Protein AF-G3HIX4-F1 (afdb_monomer)

InterPro domains:
  IPR018108 Mitochondrial carrier protein, transmembrane region [PF00153] (19-68)
  IPR018108 Mitochondrial carrier protein, transmembrane region [PS50920] (1-66)
  IPR023395 Mitochondrial carrier protein domain superfamily [G3DSA:1.50.40.10] (8-76)
  IPR023395 Mitochondrial carrier protein domain superfamily [SSF103506] (15-70)
  IPR050567 Mitochondrial Carrier [PTHR45624] (18-73)

Mean predicted aligned error: 14.37 Å

Foldseek 3Di:
DDDDDDPDPPPVDPPPPPAPDPVSVVVVQCVPVNPCSVCVCVVVVCVVVVVVVVCVVVVVVVVCCVVDPPDDDDPDD

Radius of gyration: 26.25 Å; Cα contacts (8 Å, |Δi|>4): 12; chains: 1; bounding box: 44×21×86 Å

Secondary structure (DSSP, 8-state):
-----------------SSSSHHHHHHHHHHHTHHHHHTTTHHHHHHHHHHHHHHHHHHHHHHHHHH-SS----S--

Solvent-accessible surface area (backbone atoms only — not comparable to full-atom values): 4996 Å² total; per-residue (Å²): 136,87,80,90,80,75,85,72,76,84,74,72,73,81,69,73,68,93,44,95,38,71,68,54,42,52,53,50,43,44,70,76,52,27,72,66,49,72,45,65,60,48,61,62,49,49,53,54,51,48,51,53,51,49,51,50,53,50,52,50,52,54,48,50,56,71,73,39,82,86,71,88,77,80,95,81,131

Structure (mmCIF, N/CA/C/O backbone):
data_AF-G3HIX4-F1
#
_entry.id   AF-G3HIX4-F1
#
loop_
_atom_site.group_PDB
_atom_site.id
_atom_site.type_symbol
_atom_site.label_atom_id
_atom_site.label_alt_id
_atom_site.label_comp_id
_atom_site.label_asym_id
_atom_site.label_entity_id
_atom_site.label_seq_id
_atom_site.pdbx_PDB_ins_code
_atom_site.Cartn_x
_atom_site.Cartn_y
_atom_site.Cartn_z
_atom_site.occupancy
_atom_site.B_iso_or_equiv
_atom_site.auth_seq_id
_atom_site.auth_comp_id
_atom_site.auth_asym_id
_atom_site.auth_atom_id
_atom_site.pdbx_PDB_model_num
ATOM 1 N N . MET A 1 1 ? 14.510 5.537 51.174 1.00 43.12 1 MET A N 1
ATOM 2 C CA . MET A 1 1 ? 14.793 5.727 49.737 1.00 43.12 1 MET A CA 1
ATOM 3 C C . MET A 1 1 ? 13.833 4.825 48.971 1.00 43.12 1 MET A C 1
ATOM 5 O O . MET A 1 1 ? 13.935 3.615 49.083 1.00 43.12 1 MET A O 1
ATOM 9 N N . ALA A 1 2 ? 12.798 5.421 48.382 1.00 44.12 2 ALA A N 1
ATOM 10 C CA . ALA A 1 2 ? 11.729 4.779 47.605 1.00 44.12 2 ALA A CA 1
ATOM 11 C C . ALA A 1 2 ? 12.253 4.274 46.230 1.00 44.12 2 ALA A C 1
ATOM 13 O O . ALA A 1 2 ? 13.343 4.703 45.851 1.00 44.12 2 ALA A O 1
ATOM 14 N N . PRO A 1 3 ? 11.460 3.582 45.382 1.00 56.72 3 PRO A N 1
ATOM 15 C CA . PRO A 1 3 ? 10.468 2.525 45.646 1.00 56.72 3 PRO A CA 1
ATOM 16 C C . PRO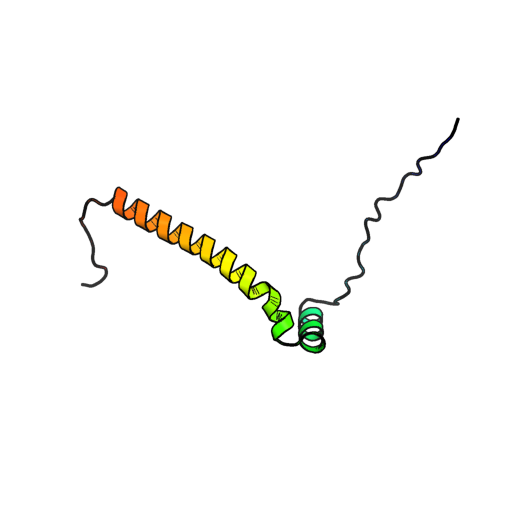 A 1 3 ? 10.422 1.406 44.560 1.00 56.72 3 PRO A C 1
ATOM 18 O O . PRO A 1 3 ? 11.093 1.458 43.537 1.00 56.72 3 PRO A O 1
ATOM 21 N N . ALA A 1 4 ? 9.570 0.407 44.820 1.00 53.72 4 ALA A N 1
ATOM 22 C CA . ALA A 1 4 ? 8.693 -0.330 43.898 1.00 53.72 4 ALA A CA 1
ATOM 23 C C . ALA A 1 4 ? 8.981 -0.333 42.378 1.00 53.72 4 ALA A C 1
ATOM 25 O O . ALA A 1 4 ? 8.779 0.666 41.694 1.00 53.72 4 ALA A O 1
ATOM 26 N N . LEU A 1 5 ? 9.181 -1.535 41.829 1.00 52.12 5 LEU A N 1
ATOM 27 C CA . LEU A 1 5 ? 8.570 -1.925 40.557 1.00 52.12 5 LEU A CA 1
ATOM 28 C C . LEU A 1 5 ? 8.015 -3.343 40.702 1.00 52.12 5 LEU A C 1
ATOM 30 O O . LEU A 1 5 ? 8.748 -4.321 40.820 1.00 52.12 5 LEU A O 1
ATOM 34 N N . CYS A 1 6 ? 6.688 -3.416 40.755 1.00 41.28 6 CYS A N 1
ATOM 35 C CA . CYS A 1 6 ? 5.909 -4.638 40.636 1.00 41.28 6 CYS A CA 1
ATOM 36 C C . CYS A 1 6 ? 6.337 -5.427 39.384 1.00 41.28 6 CYS A C 1
ATOM 38 O O . CYS A 1 6 ? 6.678 -4.803 38.374 1.00 41.28 6 CYS A O 1
ATOM 40 N N . PRO A 1 7 ? 6.235 -6.768 39.370 1.00 51.44 7 PRO A N 1
ATOM 41 C CA . PRO A 1 7 ? 6.205 -7.487 38.111 1.00 51.44 7 PRO A CA 1
ATOM 42 C C . PRO A 1 7 ? 4.879 -7.111 37.448 1.00 51.44 7 PRO A C 1
ATOM 44 O O . PRO A 1 7 ? 3.819 -7.593 37.840 1.00 51.44 7 PRO A O 1
ATOM 47 N N . ALA A 1 8 ? 4.906 -6.180 36.497 1.00 48.72 8 ALA A N 1
ATOM 48 C CA . ALA A 1 8 ? 3.771 -5.991 35.615 1.00 48.72 8 ALA A CA 1
ATOM 49 C C . ALA A 1 8 ? 3.612 -7.307 34.837 1.00 48.72 8 ALA A C 1
ATOM 51 O O . ALA A 1 8 ? 4.533 -7.670 34.098 1.00 48.72 8 ALA A O 1
ATOM 52 N N . PRO A 1 9 ? 2.506 -8.060 34.982 1.00 47.81 9 PRO A N 1
ATOM 53 C CA . PRO A 1 9 ? 2.197 -9.042 33.966 1.00 47.81 9 PRO A CA 1
ATOM 54 C C . PRO A 1 9 ? 2.046 -8.242 32.675 1.00 47.81 9 PRO A C 1
ATOM 56 O O . PRO A 1 9 ? 1.267 -7.288 32.618 1.00 47.81 9 PRO A O 1
ATOM 59 N N . ALA A 1 10 ? 2.803 -8.606 31.645 1.00 50.44 10 ALA A N 1
ATOM 60 C CA . ALA A 1 10 ? 2.572 -8.154 30.284 1.00 50.44 10 ALA A CA 1
ATOM 61 C C . ALA A 1 10 ? 1.252 -8.761 29.774 1.00 50.44 10 ALA A C 1
ATOM 63 O O . ALA A 1 10 ? 1.215 -9.515 28.812 1.00 50.44 10 ALA A O 1
ATOM 64 N N . ALA A 1 11 ? 0.142 -8.438 30.437 1.00 47.81 11 ALA A N 1
ATOM 65 C CA . ALA A 1 11 ? -1.172 -8.421 29.837 1.00 47.81 11 ALA A CA 1
ATOM 66 C C . ALA A 1 11 ? -1.210 -7.176 28.942 1.00 47.81 11 ALA A C 1
ATOM 68 O O . ALA A 1 11 ? -1.863 -6.178 29.246 1.00 47.81 11 ALA A O 1
ATOM 69 N N . CYS A 1 12 ? -0.431 -7.204 27.858 1.00 40.41 12 CYS A N 1
ATOM 70 C CA . CYS A 1 12 ? -0.643 -6.318 26.729 1.00 40.41 12 CYS A CA 1
ATOM 71 C C . CYS A 1 12 ? -2.033 -6.648 26.202 1.00 40.41 12 CYS A C 1
ATOM 73 O O . CYS A 1 12 ? -2.178 -7.622 25.478 1.00 40.41 12 CYS A O 1
ATOM 75 N N . LEU A 1 13 ? -3.027 -5.897 26.692 1.00 52.00 13 LEU A N 1
ATOM 76 C CA . LEU A 1 13 ? -4.374 -5.722 26.160 1.00 52.00 13 LEU A CA 1
ATOM 77 C C . LEU A 1 13 ? -4.718 -6.774 25.105 1.00 52.00 13 LEU A C 1
ATOM 79 O O . LEU A 1 13 ? -4.553 -6.490 23.927 1.00 52.00 13 LEU A O 1
ATOM 83 N N . GLU A 1 14 ? -5.178 -7.961 25.508 1.00 52.16 14 GLU A N 1
ATOM 84 C CA . GLU A 1 14 ? -5.935 -8.807 24.584 1.00 52.16 14 GLU A CA 1
ATOM 85 C C . GLU A 1 14 ? -7.201 -8.006 24.273 1.00 52.16 14 GLU A C 1
ATOM 87 O O . GLU A 1 14 ? -8.088 -7.898 25.136 1.00 52.16 14 GLU A O 1
ATOM 92 N N . PRO A 1 15 ? -7.292 -7.347 23.105 1.00 60.31 15 PRO A N 1
ATOM 93 C CA . PRO A 1 15 ? -8.493 -6.633 22.755 1.00 60.31 15 PRO A CA 1
ATOM 94 C C . PRO A 1 15 ? -9.498 -7.750 22.533 1.00 60.31 15 PRO A C 1
ATOM 96 O O . PRO A 1 15 ? -9.349 -8.531 21.593 1.00 60.31 15 PRO A O 1
ATOM 99 N N . ARG A 1 16 ? -10.510 -7.869 23.403 1.00 63.16 16 ARG A N 1
ATOM 100 C CA . ARG A 1 16 ? -11.659 -8.727 23.093 1.00 63.16 16 ARG A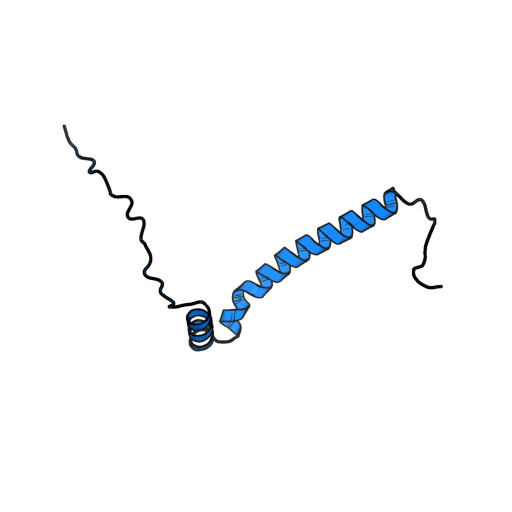 CA 1
ATOM 101 C C . ARG A 1 16 ? -12.043 -8.411 21.651 1.00 63.16 16 ARG A C 1
ATOM 103 O O . ARG A 1 16 ? -12.269 -7.229 21.377 1.00 63.16 16 ARG A O 1
ATOM 110 N N . PRO A 1 17 ? -12.049 -9.392 20.734 1.00 65.38 17 PRO A N 1
ATOM 111 C CA . PRO A 1 17 ? -12.188 -9.092 19.324 1.00 65.38 17 PRO A CA 1
ATOM 112 C C . PRO A 1 17 ? -13.513 -8.354 19.138 1.00 65.38 17 PRO A C 1
ATOM 114 O O . PRO A 1 17 ? -14.587 -8.931 19.314 1.00 65.38 17 PRO A O 1
ATOM 117 N N . ALA A 1 18 ? -13.433 -7.050 18.844 1.00 67.31 18 ALA A N 1
ATOM 118 C CA . ALA A 1 18 ? -14.597 -6.176 18.677 1.00 67.31 18 ALA A CA 1
ATOM 119 C C . ALA A 1 18 ? -15.515 -6.685 17.553 1.00 67.31 18 ALA A C 1
ATOM 121 O O . ALA A 1 18 ? -16.708 -6.391 17.506 1.00 67.31 18 ALA A O 1
ATOM 122 N N . TYR A 1 19 ? -14.959 -7.533 16.688 1.00 71.94 19 TYR A N 1
ATOM 123 C CA . TYR A 1 19 ? -15.647 -8.233 15.630 1.00 71.94 19 TYR A CA 1
ATOM 124 C C . TYR A 1 19 ? -15.520 -9.737 15.832 1.00 71.94 19 TYR A C 1
ATOM 126 O O . TYR A 1 19 ? -14.422 -10.278 15.902 1.00 71.94 19 TYR A O 1
ATOM 134 N N . ARG A 1 20 ? -16.660 -10.434 15.841 1.00 78.31 20 ARG A N 1
ATOM 135 C CA . ARG A 1 20 ? -16.722 -11.904 15.932 1.00 78.31 20 ARG A CA 1
ATOM 136 C C . ARG A 1 20 ? -16.154 -12.624 14.697 1.00 78.31 20 ARG A C 1
ATOM 138 O O . ARG A 1 20 ? -16.100 -13.846 14.678 1.00 78.31 20 ARG A O 1
ATOM 145 N N . GLY A 1 21 ? -15.756 -11.873 13.669 1.00 84.38 21 GLY A N 1
ATOM 146 C CA . GLY A 1 21 ? -15.139 -12.372 12.447 1.00 84.38 21 GLY A CA 1
ATOM 147 C C . GLY A 1 21 ? -15.053 -11.295 11.356 1.00 84.38 21 GLY A C 1
ATOM 148 O O . GLY A 1 21 ? -15.644 -10.219 11.501 1.00 84.38 21 GLY A O 1
ATOM 149 N N . PRO A 1 22 ? -14.360 -11.583 10.241 1.00 81.56 22 PRO A N 1
ATOM 150 C CA . PRO A 1 22 ? -14.171 -10.640 9.136 1.00 81.56 22 PRO A CA 1
ATOM 151 C C . PRO A 1 22 ? -15.494 -10.225 8.481 1.00 81.56 22 PRO A C 1
ATOM 153 O O . PRO A 1 22 ? -15.660 -9.062 8.132 1.00 81.56 22 PRO A O 1
ATOM 156 N N . LEU A 1 23 ? -16.472 -11.135 8.399 1.00 87.56 23 LEU A N 1
ATOM 15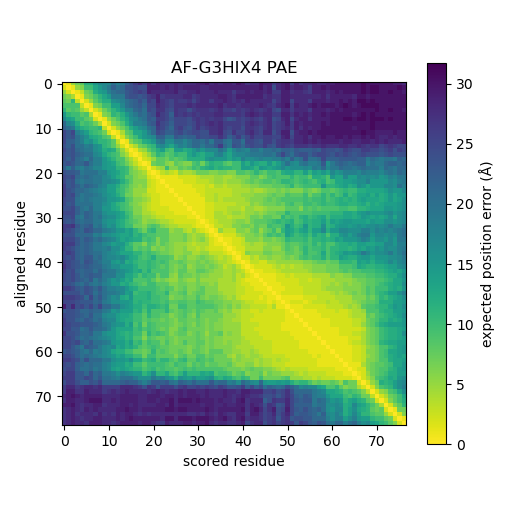7 C CA . LEU A 1 23 ? -17.811 -10.824 7.882 1.00 87.56 23 LEU A CA 1
ATOM 158 C C . LEU A 1 23 ? -18.580 -9.863 8.798 1.00 87.56 23 LEU A C 1
ATOM 160 O O . LEU A 1 23 ? -19.231 -8.947 8.309 1.00 87.56 23 LEU A O 1
ATOM 164 N N . HIS A 1 24 ? -18.477 -10.037 10.120 1.00 86.69 24 HIS A N 1
ATOM 165 C CA . HIS A 1 24 ? -19.109 -9.130 11.082 1.00 86.69 24 HIS A CA 1
ATOM 166 C C . HIS A 1 24 ? -18.495 -7.727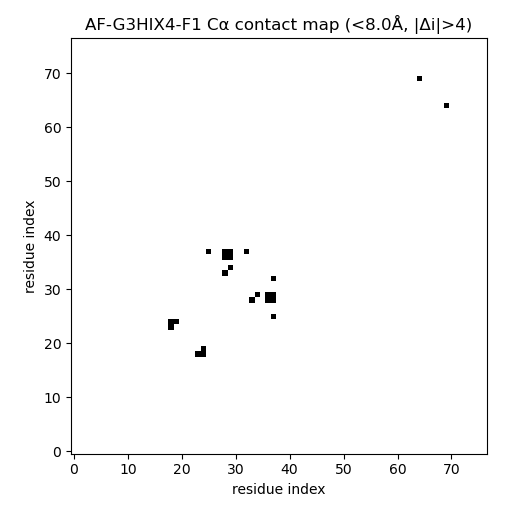 10.985 1.00 86.69 24 HIS A C 1
ATOM 168 O O . HIS A 1 24 ? -19.224 -6.747 10.961 1.00 86.69 24 HIS A O 1
ATOM 174 N N . CYS A 1 25 ? -17.168 -7.640 10.837 1.00 83.62 25 CYS A N 1
ATOM 175 C CA . CYS A 1 25 ? -16.465 -6.380 10.590 1.00 83.62 25 CYS A CA 1
ATOM 176 C C . CYS A 1 25 ? -16.927 -5.698 9.299 1.00 83.62 25 CYS A C 1
ATOM 178 O O . CYS A 1 25 ? -17.334 -4.539 9.328 1.00 83.62 25 CYS A O 1
ATOM 180 N N . LEU A 1 26 ? -16.946 -6.436 8.184 1.00 84.88 26 LEU A N 1
ATOM 181 C CA . LEU A 1 26 ? -17.343 -5.901 6.883 1.00 84.88 26 LEU A CA 1
ATOM 182 C C . LEU A 1 26 ? -18.780 -5.359 6.907 1.00 84.88 26 LEU A C 1
ATOM 184 O O . LEU A 1 26 ? -19.037 -4.275 6.393 1.00 84.88 26 LEU A O 1
ATOM 188 N N . VAL A 1 27 ? -19.707 -6.095 7.532 1.00 88.06 27 VAL A N 1
ATOM 189 C CA . VAL A 1 27 ? -21.116 -5.695 7.658 1.00 88.06 27 VAL A CA 1
ATOM 190 C C . VAL A 1 27 ? -21.277 -4.480 8.570 1.00 88.06 27 VAL A C 1
ATOM 192 O O . VAL A 1 27 ? -22.042 -3.580 8.228 1.00 88.06 27 VAL A O 1
ATOM 195 N N . THR A 1 28 ? -20.572 -4.422 9.704 1.00 86.12 28 THR A N 1
ATOM 196 C CA . THR A 1 28 ? -20.621 -3.264 10.608 1.00 86.12 28 THR A CA 1
ATOM 197 C C . THR A 1 28 ? -20.074 -2.010 9.930 1.00 86.12 28 THR A C 1
ATOM 199 O O . THR A 1 28 ? -20.774 -1.005 9.893 1.00 86.12 28 THR A O 1
ATOM 202 N N . VAL A 1 29 ? -18.899 -2.081 9.295 1.00 85.38 29 VAL A N 1
ATOM 203 C CA . VAL A 1 29 ? -18.297 -0.941 8.577 1.00 85.38 29 VAL A CA 1
ATOM 204 C C . VAL A 1 29 ? -19.172 -0.499 7.403 1.00 85.38 29 VAL A C 1
ATOM 206 O O . VAL A 1 29 ? -19.413 0.692 7.224 1.00 85.38 29 VAL A O 1
ATOM 209 N N . ALA A 1 30 ? -19.714 -1.443 6.628 1.00 85.81 30 ALA A N 1
ATOM 210 C CA . ALA A 1 30 ? -20.615 -1.119 5.525 1.00 85.81 30 ALA A CA 1
ATOM 2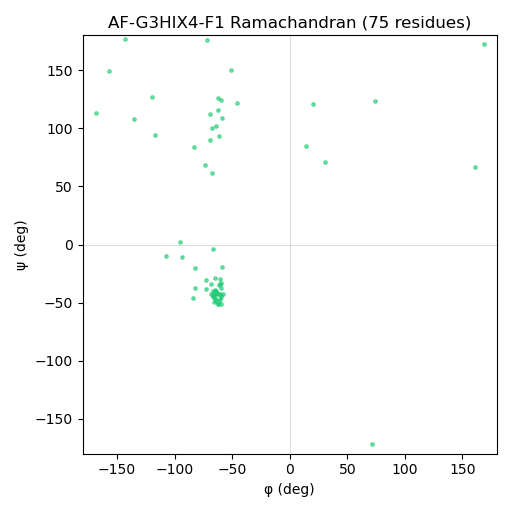11 C C . ALA A 1 30 ? -21.929 -0.471 5.997 1.00 85.81 30 ALA A C 1
ATOM 213 O O . ALA A 1 30 ? -22.512 0.313 5.250 1.00 85.81 30 ALA A O 1
ATOM 214 N N . ARG A 1 31 ? -22.406 -0.779 7.211 1.00 86.19 31 ARG A N 1
ATOM 215 C CA . ARG A 1 31 ? -23.600 -0.151 7.801 1.00 86.19 31 ARG A CA 1
ATOM 216 C C . ARG A 1 31 ? -23.317 1.204 8.450 1.00 86.19 31 ARG A C 1
ATOM 218 O O . ARG A 1 31 ? -24.168 2.079 8.347 1.00 86.19 31 ARG A O 1
ATOM 225 N N . GLU A 1 32 ? -22.173 1.373 9.110 1.00 84.88 32 GLU A N 1
ATOM 226 C CA . GLU A 1 32 ? -21.825 2.608 9.831 1.00 84.88 32 GLU A CA 1
ATOM 227 C C . GLU A 1 32 ? -21.219 3.682 8.920 1.00 84.88 32 GLU A C 1
ATOM 229 O O . GLU A 1 32 ? -21.624 4.840 8.977 1.00 84.88 32 GLU A O 1
ATOM 234 N N . GLU A 1 33 ? -20.274 3.311 8.054 1.00 81.69 33 GLU A N 1
ATOM 235 C CA . GLU A 1 33 ? -19.544 4.251 7.191 1.00 81.69 33 GLU A CA 1
ATOM 236 C C . GLU A 1 33 ? -19.961 4.169 5.711 1.00 81.69 33 GLU A C 1
ATOM 238 O O . GLU A 1 33 ? -19.568 5.005 4.887 1.00 81.69 33 GLU A O 1
ATOM 243 N N . GLY A 1 34 ? -20.755 3.160 5.344 1.00 82.81 34 GLY A N 1
ATOM 244 C CA . GLY A 1 34 ? -21.170 2.925 3.964 1.00 82.81 34 GLY A CA 1
ATOM 245 C C . GLY A 1 34 ? -20.044 2.403 3.064 1.00 82.81 34 GLY A C 1
ATOM 246 O O . GLY A 1 34 ? -18.929 2.099 3.491 1.00 82.81 34 GLY A O 1
ATOM 247 N N . LEU A 1 35 ? -20.321 2.341 1.757 1.00 75.75 35 LEU A N 1
ATOM 248 C CA . LEU A 1 35 ? -19.346 1.904 0.746 1.00 75.75 35 LEU A CA 1
ATOM 249 C C . LEU A 1 35 ? -18.092 2.791 0.733 1.00 75.75 35 LEU A C 1
ATOM 251 O O . LEU A 1 35 ? -16.988 2.316 0.499 1.00 75.75 35 LEU A O 1
ATOM 255 N N . ARG A 1 36 ? -18.231 4.086 1.024 1.00 76.81 36 ARG A N 1
ATOM 256 C CA . ARG A 1 36 ? -17.108 5.028 0.982 1.00 76.81 36 ARG A CA 1
ATOM 257 C C . ARG A 1 36 ? -16.124 4.831 2.143 1.00 76.81 36 ARG A C 1
ATOM 259 O O . ARG A 1 36 ? -14.934 5.057 1.941 1.00 76.81 36 ARG A O 1
ATOM 266 N N . GLY A 1 37 ? -16.595 4.376 3.308 1.00 79.06 37 GLY A N 1
ATOM 267 C CA . GLY A 1 37 ? -15.737 3.943 4.417 1.00 79.06 37 GLY A CA 1
ATOM 268 C C . GLY A 1 37 ? -14.947 2.685 4.074 1.00 79.06 37 GLY A C 1
ATOM 269 O O . GLY A 1 37 ? -13.728 2.648 4.236 1.00 79.06 37 GLY A O 1
ATOM 270 N N . LEU A 1 38 ? -15.614 1.713 3.442 1.00 77.69 38 LEU A N 1
ATOM 271 C CA . LEU A 1 38 ? -14.989 0.462 3.005 1.00 77.69 38 LEU A CA 1
ATOM 272 C C . LEU A 1 38 ? -13.847 0.682 1.993 1.00 77.69 38 LEU A C 1
ATOM 274 O O . LEU A 1 38 ? -12.844 -0.027 2.028 1.00 77.69 38 LEU A O 1
ATOM 278 N N . TYR A 1 39 ? -13.968 1.695 1.127 1.00 79.75 39 TYR A N 1
ATOM 279 C CA . TYR A 1 39 ? -12.969 2.032 0.102 1.00 79.75 39 TYR A CA 1
ATOM 280 C C . TYR A 1 39 ? -11.966 3.126 0.509 1.00 79.75 39 TYR A C 1
ATOM 282 O O . TYR A 1 39 ? -11.099 3.494 -0.288 1.00 79.75 39 TYR A O 1
ATOM 290 N N . LYS A 1 40 ? -12.025 3.653 1.740 1.00 80.62 40 LYS A N 1
ATOM 291 C CA . LYS A 1 40 ? -11.177 4.777 2.182 1.00 80.62 40 LYS A CA 1
ATOM 292 C C . LYS A 1 40 ? -9.673 4.467 2.116 1.00 80.62 40 LYS A C 1
ATOM 294 O O . LYS A 1 40 ? -8.875 5.369 1.881 1.00 80.62 40 LYS A O 1
ATOM 299 N N . GLY A 1 41 ? -9.292 3.197 2.284 1.00 80.31 41 GLY A N 1
ATOM 300 C CA . GLY A 1 41 ? -7.908 2.718 2.155 1.00 80.31 41 GLY A CA 1
ATOM 301 C C . GLY A 1 41 ? -7.541 2.183 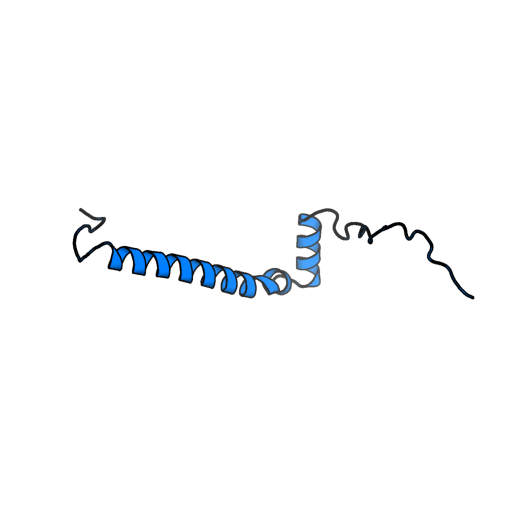0.767 1.00 80.31 41 GLY A C 1
ATOM 302 O O . GLY A 1 41 ? -6.365 1.955 0.486 1.00 80.31 41 GLY A O 1
ATOM 303 N N . SER A 1 42 ? -8.519 1.993 -0.121 1.00 82.75 42 SER A N 1
ATOM 304 C CA . SER A 1 42 ? -8.287 1.373 -1.426 1.00 82.75 42 SER A CA 1
ATOM 305 C C . SER A 1 42 ? -7.451 2.253 -2.347 1.00 82.75 42 SER A C 1
ATOM 307 O O . SER A 1 42 ? -6.640 1.727 -3.093 1.00 82.75 42 SER A O 1
ATOM 309 N N . SER A 1 43 ? -7.576 3.580 -2.281 1.00 83.56 43 SER A N 1
ATOM 310 C CA . SER A 1 43 ? -6.734 4.487 -3.076 1.00 83.56 43 SER A CA 1
ATOM 311 C C . SER A 1 43 ? -5.261 4.427 -2.663 1.00 83.56 43 SER A C 1
ATOM 313 O O . SER A 1 43 ? -4.387 4.375 -3.524 1.00 83.56 43 SER A O 1
ATOM 315 N N . ALA A 1 44 ? -4.978 4.373 -1.358 1.00 86.44 44 ALA A N 1
ATOM 316 C CA . ALA A 1 44 ? -3.622 4.205 -0.839 1.00 86.44 44 ALA A CA 1
ATOM 317 C C . ALA A 1 44 ? -3.032 2.840 -1.234 1.00 86.44 44 ALA A C 1
ATOM 319 O O . ALA A 1 44 ? -1.862 2.758 -1.606 1.00 86.44 44 ALA A O 1
ATOM 320 N N . LEU A 1 45 ? -3.856 1.785 -1.216 1.00 89.19 45 LEU A N 1
ATOM 321 C CA . LEU A 1 45 ? -3.478 0.462 -1.709 1.00 89.19 45 LEU A CA 1
ATOM 322 C C . LEU A 1 45 ? -3.147 0.510 -3.206 1.00 89.19 45 LEU A C 1
ATOM 324 O O . LEU A 1 45 ? -2.067 0.093 -3.602 1.00 89.19 45 LEU A O 1
ATOM 328 N N . LEU A 1 46 ? -4.040 1.072 -4.023 1.00 88.75 46 LEU A N 1
ATOM 329 C CA . LEU A 1 46 ? -3.848 1.193 -5.468 1.00 88.75 46 LEU A CA 1
ATOM 330 C C . LEU A 1 46 ? -2.598 2.005 -5.811 1.00 88.75 46 LEU A C 1
ATOM 332 O O . LEU A 1 46 ? -1.890 1.649 -6.744 1.00 88.75 46 LEU A O 1
ATOM 336 N N . LEU A 1 47 ? -2.291 3.058 -5.050 1.00 91.81 47 LEU A N 1
ATOM 337 C CA . LEU A 1 47 ? -1.077 3.845 -5.252 1.00 91.81 47 LEU A CA 1
ATOM 338 C C . LEU A 1 47 ? 0.188 3.031 -4.935 1.00 91.81 47 LEU A C 1
ATOM 340 O O . LEU A 1 47 ? 1.152 3.072 -5.697 1.00 91.81 47 LEU A O 1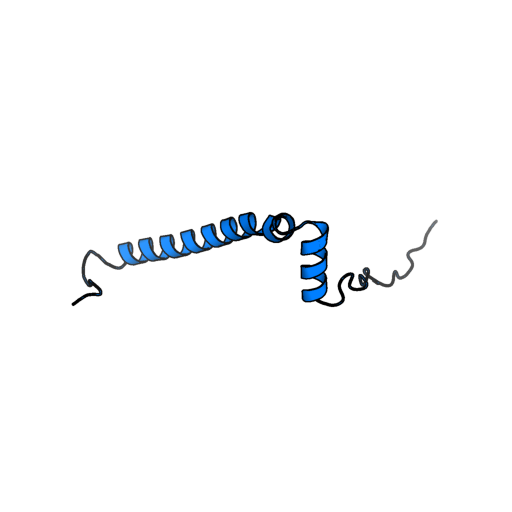
ATOM 344 N N . ARG A 1 48 ? 0.179 2.266 -3.835 1.00 91.12 48 ARG A N 1
ATOM 345 C CA . ARG A 1 48 ? 1.304 1.405 -3.440 1.00 91.12 48 ARG A CA 1
ATOM 346 C C . ARG A 1 48 ? 1.528 0.274 -4.442 1.00 91.12 48 ARG A C 1
ATOM 348 O O . ARG A 1 48 ? 2.652 0.059 -4.887 1.00 91.12 48 ARG A O 1
ATOM 355 N N . GLU A 1 49 ? 0.461 -0.431 -4.798 1.00 93.38 49 GLU A N 1
ATOM 356 C CA . GLU A 1 49 ? 0.504 -1.537 -5.756 1.00 93.38 49 GLU A CA 1
ATOM 357 C C . GLU A 1 49 ? 0.864 -1.019 -7.152 1.00 93.38 49 GLU A C 1
ATOM 359 O O . GLU A 1 49 ? 1.742 -1.570 -7.806 1.00 93.38 49 GLU A O 1
ATOM 364 N N . GLY A 1 50 ? 0.290 0.112 -7.569 1.00 93.56 50 GLY A N 1
ATOM 365 C CA . GLY A 1 50 ? 0.625 0.779 -8.825 1.00 93.56 50 GLY A CA 1
ATOM 366 C C . GLY A 1 50 ? 2.104 1.152 -8.917 1.00 93.56 50 GLY A C 1
ATOM 367 O O . GLY A 1 50 ? 2.726 0.907 -9.945 1.00 93.56 50 GLY A 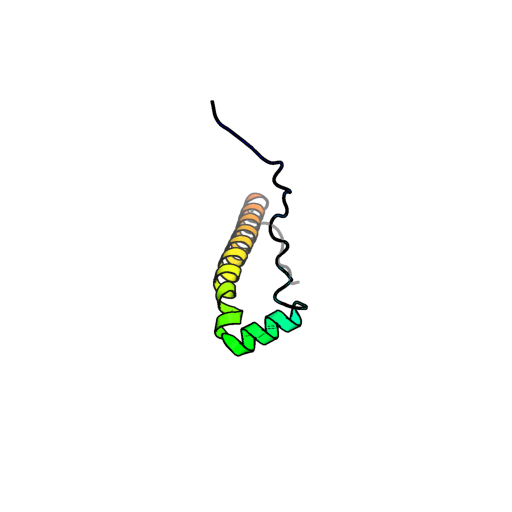O 1
ATOM 368 N N . HIS A 1 51 ? 2.700 1.668 -7.838 1.00 93.88 51 HIS A N 1
ATOM 369 C CA . HIS A 1 51 ? 4.138 1.943 -7.791 1.00 93.88 51 HIS A CA 1
ATOM 370 C C . HIS A 1 51 ? 4.981 0.663 -7.914 1.00 93.88 51 HIS A C 1
ATOM 372 O O . HIS A 1 51 ? 5.987 0.641 -8.629 1.00 93.88 51 HIS A O 1
ATOM 378 N N . SER A 1 52 ? 4.567 -0.412 -7.238 1.00 92.50 52 SER A N 1
ATOM 379 C CA . SER A 1 52 ? 5.261 -1.700 -7.293 1.00 92.50 52 SER A CA 1
ATOM 380 C C . SER A 1 52 ? 5.201 -2.304 -8.700 1.00 92.50 52 SER A C 1
ATOM 382 O O . SER A 1 52 ? 6.237 -2.663 -9.261 1.00 92.50 52 SER A O 1
ATOM 384 N N . PHE A 1 53 ? 4.022 -2.301 -9.330 1.00 94.06 53 PHE A N 1
ATOM 385 C CA . PHE A 1 53 ? 3.853 -2.742 -10.713 1.00 94.06 53 PHE A CA 1
ATOM 386 C C . PHE A 1 53 ? 4.612 -1.859 -11.703 1.00 94.06 53 PHE A C 1
ATOM 388 O O . PHE A 1 53 ? 5.255 -2.387 -12.604 1.00 94.06 53 PHE A O 1
ATOM 395 N N . ALA A 1 54 ? 4.606 -0.537 -11.523 1.00 95.12 54 ALA A N 1
ATOM 396 C CA . ALA A 1 54 ? 5.376 0.375 -12.365 1.00 95.12 54 ALA A CA 1
ATOM 397 C C . ALA A 1 54 ? 6.875 0.059 -12.303 1.00 95.12 54 ALA A C 1
ATOM 399 O O . ALA A 1 54 ? 7.526 -0.036 -13.339 1.00 95.12 54 ALA A O 1
ATOM 400 N N . THR A 1 55 ? 7.409 -0.174 -11.103 1.00 96.19 55 THR A N 1
ATOM 401 C CA . THR A 1 55 ? 8.819 -0.545 -10.910 1.00 96.19 55 THR A CA 1
ATOM 402 C C . THR A 1 55 ? 9.136 -1.903 -11.530 1.00 96.19 55 THR A C 1
ATOM 404 O O . THR A 1 55 ? 10.175 -2.067 -12.170 1.00 96.19 55 THR A O 1
ATOM 407 N N . TYR A 1 56 ? 8.233 -2.874 -11.399 1.00 94.38 56 TYR A N 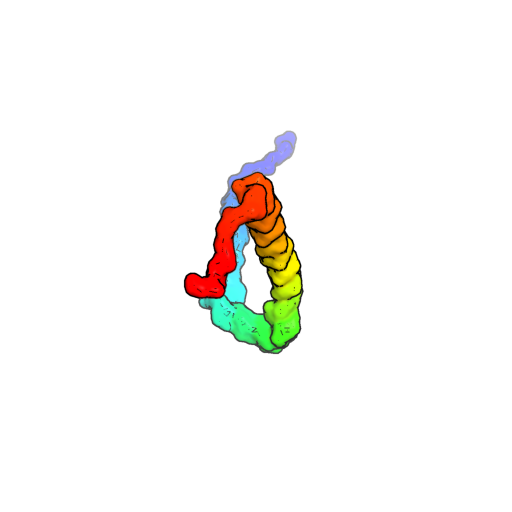1
ATOM 408 C CA . TYR A 1 56 ? 8.383 -4.185 -12.024 1.00 94.38 56 TYR A CA 1
ATOM 409 C C . TYR A 1 56 ? 8.425 -4.080 -13.554 1.00 94.38 56 TYR A C 1
ATOM 411 O O . TYR A 1 56 ? 9.374 -4.545 -14.179 1.00 94.38 56 TYR A O 1
ATOM 419 N N . PHE A 1 57 ? 7.450 -3.399 -14.160 1.00 94.69 57 PHE A N 1
ATOM 420 C CA . PHE A 1 57 ? 7.403 -3.219 -15.611 1.00 94.69 57 PHE A CA 1
ATOM 421 C C . PHE A 1 57 ? 8.588 -2.413 -16.134 1.00 94.69 57 PHE A C 1
ATOM 423 O O . PHE A 1 57 ? 9.165 -2.772 -17.156 1.00 94.69 57 PHE A O 1
ATOM 430 N N . LEU A 1 58 ? 8.977 -1.353 -15.426 1.00 94.94 58 LEU A N 1
ATOM 431 C CA . LEU A 1 58 ? 10.116 -0.526 -15.802 1.00 94.94 58 LEU A CA 1
ATOM 432 C C . LEU A 1 58 ? 11.424 -1.313 -15.736 1.00 94.94 58 LEU A C 1
ATOM 434 O O . LEU A 1 58 ? 12.215 -1.261 -16.673 1.00 94.94 58 LEU A O 1
ATOM 438 N N . SER A 1 59 ? 11.647 -2.057 -14.651 1.00 95.50 59 SER A N 1
ATOM 439 C CA . SER A 1 59 ? 12.860 -2.866 -14.502 1.00 95.50 59 SER A CA 1
ATOM 440 C C . SER A 1 59 ? 12.934 -3.960 -15.563 1.00 95.50 59 SER A C 1
ATOM 442 O O . SER A 1 59 ? 13.986 -4.135 -16.170 1.00 95.50 59 SER A O 1
ATOM 444 N N . TYR A 1 60 ? 11.816 -4.626 -15.861 1.00 91.62 60 TYR A N 1
ATOM 445 C CA . TYR A 1 60 ? 11.733 -5.593 -16.950 1.00 91.62 60 TYR A CA 1
ATOM 446 C C . TYR A 1 60 ? 12.026 -4.959 -18.316 1.00 91.62 60 TYR A C 1
ATOM 448 O O . TYR A 1 60 ? 12.862 -5.475 -19.051 1.00 91.62 60 TYR A O 1
ATOM 456 N N . ALA A 1 61 ? 11.400 -3.824 -18.644 1.00 90.25 61 ALA A N 1
ATOM 457 C CA . ALA A 1 61 ? 11.604 -3.140 -19.921 1.00 90.25 61 ALA A CA 1
ATOM 458 C C . ALA A 1 61 ? 13.066 -2.713 -20.118 1.00 90.25 61 ALA A C 1
ATOM 460 O O . ALA A 1 61 ? 13.655 -3.010 -21.155 1.00 90.25 61 ALA A O 1
ATOM 461 N N . MET A 1 62 ? 13.663 -2.098 -19.093 1.00 92.00 62 MET A N 1
ATOM 462 C CA . MET A 1 62 ? 15.069 -1.679 -19.099 1.00 92.00 62 MET A CA 1
ATOM 463 C C . MET A 1 62 ? 16.007 -2.872 -19.262 1.00 92.00 62 MET A C 1
ATOM 465 O O . MET A 1 62 ? 16.969 -2.819 -20.023 1.00 92.00 62 MET A O 1
ATOM 469 N N . LEU A 1 63 ? 15.720 -3.967 -18.559 1.00 90.88 63 LEU A N 1
ATOM 470 C CA . LEU A 1 63 ? 16.526 -5.174 -18.631 1.00 90.88 63 LEU A CA 1
ATOM 471 C C . LEU A 1 63 ? 16.427 -5.818 -20.020 1.00 90.88 63 LEU A C 1
ATOM 473 O O . LEU A 1 63 ? 17.447 -6.161 -20.607 1.00 90.88 63 LEU A O 1
ATOM 477 N N . CYS A 1 64 ? 15.224 -5.929 -20.582 1.00 86.06 64 CYS A N 1
ATOM 478 C CA . CYS A 1 64 ? 15.016 -6.447 -21.931 1.00 86.06 64 CYS A CA 1
ATOM 479 C C . CYS A 1 64 ? 15.723 -5.607 -22.998 1.00 86.06 64 CYS A C 1
ATOM 481 O O . CYS A 1 64 ? 16.345 -6.182 -23.889 1.00 86.06 64 CYS A O 1
ATOM 483 N N . GLU A 1 65 ? 15.659 -4.279 -22.897 1.00 86.12 65 GLU A N 1
ATOM 484 C CA . GLU A 1 65 ? 16.345 -3.358 -23.808 1.00 86.12 65 GLU A CA 1
ATOM 485 C C . GLU A 1 65 ? 17.869 -3.491 -23.703 1.00 86.12 65 GLU A C 1
ATOM 487 O O . GLU A 1 65 ? 18.568 -3.507 -24.714 1.00 86.12 65 GLU A O 1
ATOM 492 N N . TRP A 1 66 ? 18.388 -3.664 -22.487 1.00 86.25 66 TRP A N 1
ATOM 493 C CA . TRP A 1 66 ? 19.824 -3.800 -22.256 1.00 86.25 66 TRP A CA 1
ATOM 494 C C . TRP A 1 66 ? 20.382 -5.155 -22.713 1.00 86.25 66 TRP A C 1
ATOM 496 O O . TRP A 1 66 ? 21.481 -5.223 -23.261 1.00 86.25 66 TRP A O 1
ATOM 506 N N . LEU A 1 67 ? 19.630 -6.241 -22.508 1.00 83.50 67 LEU A N 1
ATOM 507 C CA . LEU A 1 67 ? 20.027 -7.595 -22.908 1.00 83.50 67 LEU A CA 1
ATOM 508 C C . LEU A 1 67 ? 19.754 -7.907 -24.383 1.00 83.50 67 LEU A C 1
ATOM 510 O O . LEU A 1 67 ? 20.374 -8.823 -24.922 1.00 83.50 67 LEU A O 1
ATOM 514 N N . THR A 1 68 ? 18.857 -7.171 -25.043 1.00 76.31 68 THR A N 1
ATOM 515 C CA . THR A 1 68 ? 18.462 -7.449 -26.430 1.00 76.31 68 THR A CA 1
ATOM 516 C C . THR A 1 68 ? 18.847 -6.282 -27.341 1.00 76.31 68 THR A C 1
ATOM 518 O O . THR A 1 68 ? 18.053 -5.356 -27.512 1.00 76.31 68 THR A O 1
ATOM 521 N N . PRO A 1 69 ? 20.021 -6.308 -28.002 1.00 64.12 69 PRO A N 1
ATOM 522 C CA . PRO A 1 69 ? 20.299 -5.397 -29.103 1.00 64.12 69 PRO A CA 1
ATOM 523 C C . PRO A 1 69 ? 19.399 -5.790 -30.283 1.00 64.12 69 PRO A C 1
ATOM 525 O O . PRO A 1 69 ? 19.749 -6.664 -31.064 1.00 64.12 69 PRO A O 1
ATOM 528 N N . ALA A 1 70 ? 18.200 -5.202 -30.352 1.00 63.12 70 ALA A N 1
ATOM 529 C CA . ALA A 1 70 ? 17.246 -5.268 -31.463 1.00 63.12 70 ALA A CA 1
ATOM 530 C C . ALA A 1 70 ? 17.273 -6.586 -32.278 1.00 63.12 70 ALA A C 1
ATOM 532 O O . ALA A 1 70 ? 17.694 -6.606 -33.434 1.00 63.12 70 ALA A O 1
ATOM 533 N N . GLY A 1 71 ? 16.799 -7.697 -31.707 1.00 65.50 71 GLY A N 1
ATOM 534 C CA . GLY A 1 71 ? 16.677 -8.945 -32.463 1.00 65.50 71 GLY A CA 1
ATOM 535 C C . GLY A 1 71 ? 15.866 -10.028 -31.753 1.00 65.50 71 GLY A C 1
ATOM 536 O O . GLY A 1 71 ? 16.351 -10.587 -30.780 1.00 65.50 71 GLY A O 1
ATOM 537 N N . HIS A 1 72 ? 14.698 -10.365 -32.326 1.00 58.28 72 HIS A N 1
ATOM 538 C CA . HIS A 1 72 ? 13.756 -11.456 -31.974 1.00 58.28 72 HIS A CA 1
ATOM 539 C C . HIS A 1 72 ? 12.899 -11.247 -30.702 1.00 58.28 72 HIS A C 1
ATOM 541 O O . HIS A 1 72 ? 13.430 -11.041 -29.625 1.00 58.28 72 HIS A O 1
ATOM 547 N N . SER A 1 73 ? 11.558 -11.299 -30.705 1.00 57.50 73 SER A N 1
ATOM 548 C CA . SER A 1 73 ? 10.570 -11.731 -31.705 1.00 57.50 73 SER A CA 1
ATOM 549 C C . SER A 1 73 ? 9.211 -11.080 -31.438 1.00 57.50 73 SER A C 1
ATOM 551 O O . SER A 1 73 ? 8.818 -10.854 -30.296 1.00 57.50 73 SER A O 1
ATOM 553 N N . ARG A 1 74 ? 8.460 -10.853 -32.514 1.00 57.00 74 ARG A N 1
ATOM 554 C CA . ARG A 1 74 ? 7.012 -10.626 -32.496 1.00 57.00 74 ARG A CA 1
ATOM 555 C C . ARG A 1 74 ? 6.325 -11.885 -31.934 1.00 57.00 74 ARG A C 1
ATOM 557 O O . ARG A 1 74 ? 6.568 -12.950 -32.496 1.00 57.00 74 ARG A O 1
ATOM 564 N N . PRO A 1 75 ? 5.472 -11.825 -30.895 1.00 59.56 75 PRO A N 1
ATOM 565 C CA . PRO A 1 75 ? 4.602 -12.947 -30.570 1.00 59.56 75 PRO A CA 1
ATOM 566 C C . PRO A 1 75 ? 3.367 -12.845 -31.476 1.00 59.56 75 PRO A C 1
ATOM 568 O O . PRO A 1 75 ? 2.372 -12.224 -31.109 1.00 59.56 75 PRO A O 1
ATOM 571 N N . GLY A 1 76 ? 3.476 -13.359 -32.703 1.00 63.91 76 GLY A N 1
ATOM 572 C CA . GLY A 1 76 ? 2.395 -13.308 -33.690 1.00 63.91 76 GLY A CA 1
ATOM 573 C C . GLY A 1 76 ? 2.858 -13.515 -35.131 1.00 63.91 76 GLY A C 1
ATOM 574 O O . GLY A 1 76 ? 2.812 -12.568 -35.911 1.00 63.91 76 GLY A O 1
ATOM 575 N N . GLU A 1 77 ? 3.341 -14.721 -35.432 1.00 39.47 77 GLU A N 1
ATOM 576 C CA . GLU A 1 77 ? 3.161 -15.490 -36.682 1.00 39.47 77 GLU A CA 1
ATOM 577 C C . GLU A 1 77 ? 3.472 -16.958 -36.360 1.00 39.47 77 GLU A C 1
ATOM 579 O O . GLU A 1 77 ? 4.515 -17.201 -35.706 1.00 39.47 77 GLU A O 1
#

Sequence (77 aa):
MAPALCPAPAACLEPRPAYRGPLHCLVTVAREEGLRGLYKGSSALLLREGHSFATYFLSYAMLCEWLTPAGHSRPGE

pLDDT: mean 75.21, std 16.82, range [39.47, 96.19]

Organism: Cricetulus griseus (NCBI:txid10029)